Protein AF-A0A6F9ARA0-F1 (afdb_monomer_lite)

Structure (mmCIF, N/CA/C/O backbone):
data_AF-A0A6F9ARA0-F1
#
_entry.id   AF-A0A6F9ARA0-F1
#
loop_
_atom_site.group_PDB
_atom_site.id
_atom_site.type_symbol
_atom_site.label_atom_id
_atom_site.label_alt_id
_atom_site.label_comp_id
_atom_site.label_asym_id
_atom_site.label_entity_id
_atom_site.label_seq_id
_atom_site.pdbx_PDB_ins_code
_atom_site.Cartn_x
_atom_site.Cartn_y
_atom_site.Cartn_z
_atom_site.occupancy
_atom_site.B_iso_or_equiv
_atom_site.auth_seq_id
_atom_site.auth_comp_id
_atom_site.auth_asym_id
_atom_site.auth_atom_id
_atom_site.pdbx_PDB_model_num
ATOM 1 N N . MET A 1 1 ? 3.336 1.238 16.441 1.00 44.91 1 MET A N 1
ATOM 2 C CA . MET A 1 1 ? 2.151 2.120 16.428 1.00 44.91 1 MET A CA 1
ATOM 3 C C . MET A 1 1 ? 2.584 3.418 15.780 1.00 44.91 1 MET A C 1
ATOM 5 O O . MET A 1 1 ? 3.523 4.017 16.283 1.00 44.91 1 MET A O 1
ATOM 9 N N . VAL A 1 2 ? 1.999 3.804 14.645 1.00 57.22 2 VAL A N 1
ATOM 10 C CA . VAL A 1 2 ? 2.202 5.164 14.128 1.00 57.22 2 VAL A CA 1
ATOM 11 C C . VAL A 1 2 ? 1.347 6.070 15.007 1.00 57.22 2 VAL A C 1
ATOM 13 O O . VAL A 1 2 ? 0.126 6.049 14.899 1.00 57.22 2 VAL A O 1
ATOM 16 N N . GLY A 1 3 ? 1.976 6.760 15.955 1.00 59.25 3 GLY A N 1
ATOM 17 C CA . GLY A 1 3 ? 1.359 7.871 16.671 1.00 59.25 3 GLY A CA 1
ATOM 18 C C . GLY A 1 3 ? 1.727 9.148 15.932 1.00 59.25 3 GLY A C 1
ATOM 19 O O . GLY A 1 3 ? 2.840 9.632 16.103 1.00 59.25 3 GLY A O 1
ATOM 20 N N . GLY A 1 4 ? 0.836 9.624 15.068 1.00 67.62 4 GLY A N 1
ATOM 21 C CA . GLY A 1 4 ? 0.944 10.924 14.404 1.00 67.62 4 GLY A CA 1
ATOM 22 C C . GLY A 1 4 ? -0.179 11.833 14.884 1.00 67.62 4 GLY A C 1
ATOM 23 O O . GLY A 1 4 ? -1.226 11.332 15.303 1.00 67.62 4 GLY A O 1
ATOM 24 N N . VAL A 1 5 ? 0.039 13.145 14.858 1.00 80.06 5 VAL A N 1
ATOM 25 C CA . VAL A 1 5 ? -1.056 14.099 15.062 1.00 80.06 5 VAL A CA 1
ATOM 26 C C . VAL A 1 5 ? -1.881 14.203 13.782 1.00 80.06 5 VAL A C 1
ATOM 28 O O . VAL A 1 5 ? -1.374 14.011 12.674 1.00 80.06 5 VAL A O 1
ATOM 31 N N . ASP A 1 6 ? -3.173 14.482 13.926 1.00 80.94 6 ASP A N 1
ATOM 32 C CA . ASP A 1 6 ? -4.062 14.648 12.780 1.00 80.94 6 ASP A CA 1
ATOM 33 C C . ASP A 1 6 ? -3.524 15.740 11.842 1.00 80.94 6 ASP A C 1
ATOM 35 O O . ASP A 1 6 ? -3.296 16.879 12.249 1.00 80.94 6 ASP A O 1
ATOM 39 N N . GLY A 1 7 ? -3.333 15.386 10.569 1.00 82.19 7 GLY A N 1
ATOM 40 C CA . GLY A 1 7 ? -2.761 16.273 9.552 1.00 82.19 7 GLY A CA 1
ATOM 41 C C . GLY A 1 7 ? -1.303 15.978 9.197 1.00 82.19 7 GLY A C 1
ATOM 42 O O . GLY A 1 7 ? -0.844 16.461 8.159 1.00 82.19 7 GLY A O 1
ATOM 43 N N . ASP A 1 8 ? -0.606 15.144 9.973 1.00 88.88 8 ASP A N 1
ATOM 44 C CA . ASP A 1 8 ? 0.737 14.688 9.622 1.00 88.88 8 ASP A CA 1
ATOM 45 C C . ASP A 1 8 ? 0.732 13.795 8.379 1.00 88.88 8 ASP A C 1
ATOM 47 O O . ASP A 1 8 ? -0.190 13.016 8.115 1.00 88.88 8 ASP A O 1
ATOM 51 N N . THR A 1 9 ? 1.818 13.881 7.612 1.00 87.62 9 THR A N 1
ATOM 52 C CA . THR A 1 9 ? 2.046 12.976 6.485 1.00 87.62 9 THR A CA 1
ATOM 53 C C . THR A 1 9 ? 2.649 11.673 6.990 1.00 87.62 9 THR A C 1
ATOM 55 O O . THR A 1 9 ? 3.760 11.655 7.516 1.00 87.62 9 THR A O 1
ATOM 58 N N . ALA A 1 10 ? 1.935 10.570 6.780 1.00 87.88 10 ALA A N 1
ATOM 59 C CA . ALA A 1 10 ? 2.467 9.231 6.983 1.00 87.88 10 ALA A CA 1
ATOM 60 C C . ALA A 1 10 ? 3.022 8.672 5.665 1.00 87.88 10 ALA A C 1
ATOM 62 O O . ALA A 1 10 ? 2.337 8.682 4.641 1.00 87.88 10 ALA A O 1
ATOM 63 N N . THR A 1 11 ? 4.241 8.133 5.711 1.00 89.94 11 THR A N 1
ATOM 64 C CA . THR A 1 11 ? 4.880 7.467 4.568 1.00 89.94 11 THR A CA 1
ATOM 65 C C . THR A 1 11 ? 4.884 5.958 4.784 1.00 89.94 11 THR A C 1
ATOM 67 O O . THR A 1 11 ? 5.408 5.474 5.787 1.00 89.94 11 THR A O 1
ATOM 70 N N . LEU A 1 12 ? 4.318 5.213 3.832 1.00 89.25 12 LEU A N 1
ATOM 71 C CA . LEU A 1 12 ? 4.369 3.752 3.791 1.00 89.25 12 LEU A CA 1
ATOM 72 C C . LEU A 1 12 ? 5.329 3.308 2.685 1.00 89.25 12 LEU A C 1
ATOM 74 O O . LEU A 1 12 ? 5.252 3.807 1.563 1.00 89.25 12 LEU A O 1
ATOM 78 N N . SER A 1 13 ? 6.196 2.346 2.996 1.00 89.19 13 SER A N 1
ATOM 79 C CA . SER A 1 13 ? 7.181 1.803 2.056 1.00 89.19 13 SER A CA 1
ATOM 80 C C . SER A 1 13 ? 6.941 0.313 1.834 1.00 89.19 13 SER A C 1
ATOM 82 O O . SER A 1 13 ? 6.645 -0.420 2.776 1.00 89.19 13 SER A O 1
ATOM 84 N N . CYS A 1 14 ? 7.092 -0.139 0.590 1.00 87.44 14 CYS A N 1
ATOM 85 C CA . CYS A 1 14 ? 7.003 -1.545 0.211 1.00 87.44 14 CYS A CA 1
ATOM 86 C C . CYS A 1 14 ? 8.196 -1.907 -0.677 1.00 87.44 14 CYS A C 1
ATOM 88 O O . CYS A 1 14 ? 8.405 -1.280 -1.715 1.00 87.44 14 CYS A O 1
ATOM 90 N N . SER A 1 15 ? 8.942 -2.931 -0.269 1.00 89.38 15 SER A N 1
ATOM 91 C CA . SER A 1 15 ? 9.993 -3.558 -1.069 1.00 89.38 15 SER A CA 1
ATOM 92 C C . SER A 1 15 ? 9.575 -4.991 -1.357 1.00 89.38 15 SER A C 1
ATOM 94 O O . SER A 1 15 ? 9.205 -5.720 -0.437 1.00 89.38 15 SER A O 1
ATOM 96 N N . TYR A 1 16 ? 9.634 -5.400 -2.620 1.00 85.00 16 TYR A N 1
ATOM 97 C CA . TYR A 1 16 ? 9.300 -6.755 -3.046 1.00 85.00 16 TYR A CA 1
ATOM 98 C C . TYR A 1 16 ? 10.402 -7.300 -3.956 1.00 85.00 16 TYR A C 1
ATOM 100 O O . TYR A 1 16 ? 11.117 -6.536 -4.604 1.00 85.00 16 TYR A O 1
ATOM 108 N N . ILE A 1 17 ? 10.535 -8.624 -3.999 1.00 86.50 17 ILE A N 1
ATOM 109 C CA . ILE A 1 17 ? 11.456 -9.332 -4.891 1.00 86.50 17 ILE A CA 1
ATOM 110 C C . ILE A 1 17 ? 10.612 -10.225 -5.796 1.00 86.50 17 ILE A C 1
ATOM 112 O O . ILE A 1 17 ? 9.782 -10.988 -5.306 1.00 86.50 17 ILE A O 1
ATOM 116 N N . GLY A 1 18 ? 10.818 -10.128 -7.107 1.00 84.75 18 GLY A N 1
ATOM 117 C CA . GLY A 1 18 ? 10.109 -10.927 -8.105 1.00 84.75 18 GLY A CA 1
ATOM 118 C C . GLY A 1 18 ? 9.647 -10.099 -9.300 1.00 84.75 18 GLY A C 1
ATOM 119 O O . GLY A 1 18 ? 9.876 -8.894 -9.370 1.00 84.75 18 GLY A O 1
ATOM 120 N N . SER A 1 19 ? 8.986 -10.763 -10.248 1.00 85.88 19 SER A N 1
ATOM 121 C CA . SER A 1 19 ? 8.349 -10.108 -11.391 1.00 85.88 19 SER A CA 1
ATOM 122 C C . SER A 1 19 ? 6.859 -9.963 -11.114 1.00 85.88 19 SER A C 1
ATOM 124 O O . SER A 1 19 ? 6.138 -10.958 -11.101 1.00 85.88 19 SER A O 1
ATOM 126 N N . VAL A 1 20 ? 6.402 -8.732 -10.891 1.00 87.44 20 VAL A N 1
ATOM 127 C CA . VAL A 1 20 ? 4.976 -8.404 -10.768 1.00 87.44 20 VAL A CA 1
ATOM 128 C C . VAL A 1 20 ? 4.623 -7.336 -11.792 1.00 87.44 20 VAL A C 1
ATOM 130 O O . VAL A 1 20 ? 5.410 -6.425 -12.054 1.00 87.44 20 VAL A O 1
ATOM 133 N N . ASP A 1 21 ? 3.427 -7.432 -12.361 1.00 88.94 21 ASP A N 1
ATOM 134 C CA . ASP A 1 21 ? 2.937 -6.420 -13.301 1.00 88.94 21 ASP A CA 1
ATOM 135 C C . ASP A 1 21 ? 2.386 -5.192 -12.579 1.00 88.94 21 ASP A C 1
ATOM 137 O O . ASP A 1 21 ? 2.344 -4.092 -13.139 1.00 88.94 21 ASP A O 1
ATOM 141 N N . ASN A 1 22 ? 1.956 -5.372 -11.328 1.00 90.12 22 ASN A N 1
ATOM 142 C CA . ASN A 1 22 ? 1.426 -4.302 -10.506 1.00 90.12 22 ASN A CA 1
ATOM 143 C C . ASN A 1 22 ? 1.552 -4.556 -8.997 1.00 90.12 22 ASN A C 1
ATOM 145 O O . ASN A 1 22 ? 1.688 -5.689 -8.541 1.00 90.12 22 ASN A O 1
ATOM 149 N N . LEU A 1 23 ? 1.467 -3.464 -8.238 1.00 91.06 23 LEU A N 1
ATOM 150 C CA . LEU A 1 23 ? 1.318 -3.411 -6.791 1.00 91.06 23 LEU A CA 1
ATOM 151 C C . LEU A 1 23 ? 0.032 -2.666 -6.445 1.00 91.06 23 LEU A C 1
ATOM 153 O O . LEU A 1 23 ? -0.293 -1.653 -7.068 1.00 91.06 23 LEU A O 1
ATOM 157 N N . GLN A 1 24 ? -0.676 -3.142 -5.424 1.00 92.81 24 GLN A N 1
ATOM 158 C CA . GLN A 1 24 ? -1.950 -2.572 -4.998 1.00 92.81 24 GLN A CA 1
ATOM 159 C C . GLN A 1 24 ? -1.943 -2.293 -3.496 1.00 92.81 24 GLN A C 1
ATOM 161 O O . GLN A 1 24 ? -1.513 -3.131 -2.704 1.00 92.81 24 GLN A O 1
ATOM 166 N N . TRP A 1 25 ? -2.427 -1.115 -3.112 1.00 92.31 25 TRP A N 1
ATOM 167 C CA . TRP A 1 25 ? -2.554 -0.685 -1.722 1.00 92.31 25 TRP A CA 1
ATOM 168 C C . TRP A 1 25 ? -4.014 -0.661 -1.300 1.00 92.31 25 TRP A C 1
ATOM 170 O O . TRP A 1 25 ? -4.878 -0.205 -2.052 1.00 92.31 25 TRP A O 1
ATOM 180 N N . TYR A 1 26 ? -4.260 -1.097 -0.068 1.00 93.19 26 TYR A N 1
ATOM 181 C CA . TYR A 1 26 ? -5.577 -1.123 0.555 1.00 93.19 26 TYR A CA 1
ATOM 182 C C . TYR A 1 26 ? -5.497 -0.564 1.977 1.00 93.19 26 TYR A C 1
ATOM 184 O O . TYR A 1 26 ? -4.471 -0.718 2.641 1.00 93.19 26 TYR A O 1
ATOM 192 N N . HIS A 1 27 ? -6.583 0.033 2.465 1.00 90.94 27 HIS A N 1
ATOM 193 C CA . HIS A 1 27 ? -6.782 0.276 3.896 1.00 90.94 27 HIS A CA 1
ATOM 194 C C . HIS A 1 27 ? -7.909 -0.595 4.435 1.00 90.94 27 HIS A C 1
ATOM 196 O O . HIS A 1 27 ? -8.775 -1.063 3.697 1.00 90.94 27 HIS A O 1
ATOM 202 N N . GLN A 1 28 ? -7.888 -0.823 5.744 1.00 94.19 28 GLN A N 1
ATOM 203 C CA . GLN A 1 28 ? -8.902 -1.613 6.417 1.00 94.19 28 GLN A CA 1
ATOM 204 C C . GLN A 1 28 ? -9.070 -1.123 7.853 1.00 94.19 28 GLN A C 1
ATOM 206 O O . GLN A 1 28 ? -8.121 -1.127 8.637 1.00 94.19 28 GLN A O 1
ATOM 211 N N . TYR A 1 29 ? -10.293 -0.738 8.214 1.00 93.38 29 TYR A N 1
ATOM 212 C CA . TYR A 1 29 ? -10.664 -0.576 9.618 1.00 93.38 29 TYR A CA 1
ATOM 213 C C . TYR A 1 29 ? -10.860 -1.946 10.282 1.00 93.38 29 TYR A C 1
ATOM 215 O O . TYR A 1 29 ? -11.256 -2.900 9.603 1.00 93.38 29 TYR A O 1
ATOM 223 N N . PRO A 1 30 ? -10.653 -2.074 11.606 1.00 96.75 30 PRO A N 1
ATOM 224 C CA . PRO A 1 30 ? -10.881 -3.332 12.309 1.00 96.75 30 PRO A CA 1
ATOM 225 C C . PRO A 1 30 ? -12.254 -3.938 11.979 1.00 96.75 30 PRO A C 1
ATOM 227 O O . PRO A 1 30 ? -13.281 -3.273 12.112 1.00 96.75 30 PRO A O 1
ATOM 230 N N . ARG A 1 31 ? -12.266 -5.211 11.561 1.00 95.62 31 ARG A N 1
ATOM 231 C C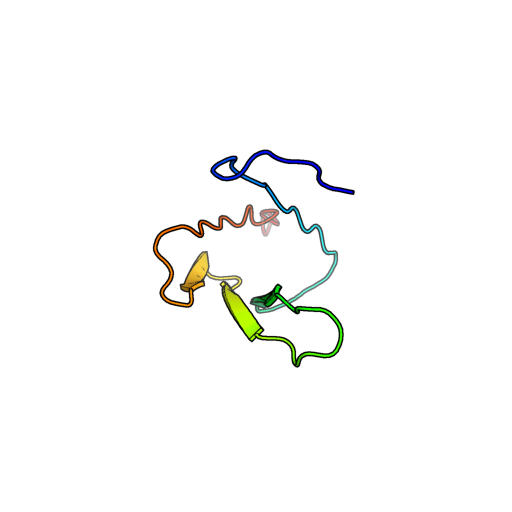A . ARG A 1 31 ? -13.464 -5.980 11.154 1.00 95.62 31 ARG A CA 1
ATOM 232 C C . ARG A 1 31 ? -14.202 -5.470 9.902 1.00 95.62 31 ARG A C 1
ATOM 234 O O . ARG A 1 31 ? -15.310 -5.923 9.638 1.00 95.62 31 ARG A O 1
ATOM 241 N N . SER A 1 32 ? -13.611 -4.564 9.128 1.00 96.88 32 SER A N 1
ATOM 242 C CA . SER A 1 32 ? -14.154 -4.116 7.835 1.00 96.88 32 SER A CA 1
ATOM 243 C C . SER A 1 32 ? -13.534 -4.891 6.671 1.00 96.88 32 SER A C 1
ATOM 245 O O . SER A 1 32 ? -12.540 -5.594 6.847 1.00 96.88 32 SER A O 1
ATOM 247 N N . LYS A 1 33 ? -14.095 -4.774 5.464 1.00 96.25 33 LYS A N 1
ATOM 248 C CA . LYS A 1 33 ? -13.450 -5.296 4.247 1.00 96.25 33 LYS A CA 1
ATOM 249 C C . LYS A 1 33 ? -12.274 -4.396 3.823 1.00 96.25 33 LYS A C 1
ATOM 251 O O . LYS A 1 33 ? -12.299 -3.212 4.149 1.00 96.25 33 LYS A O 1
ATOM 256 N N . PRO A 1 34 ? -11.273 -4.917 3.093 1.00 96.25 34 PRO A N 1
ATOM 257 C CA . PRO A 1 34 ? -10.252 -4.082 2.471 1.00 96.25 34 PRO A CA 1
ATOM 258 C C . PRO A 1 34 ? -10.861 -3.118 1.451 1.00 96.25 34 PRO A C 1
ATOM 260 O O . PRO A 1 34 ? -11.692 -3.506 0.625 1.00 96.25 34 PRO A O 1
ATOM 263 N N . GLU A 1 35 ? -10.415 -1.871 1.493 1.00 94.62 35 GLU A N 1
ATOM 264 C CA . GLU A 1 35 ? -10.814 -0.806 0.580 1.00 94.62 35 GLU A CA 1
ATOM 265 C C . GLU A 1 35 ? -9.609 -0.378 -0.254 1.00 94.62 35 GLU A C 1
ATOM 267 O O . GLU A 1 35 ? -8.529 -0.114 0.275 1.00 94.62 35 GLU A O 1
ATOM 272 N N . PHE A 1 36 ? -9.777 -0.385 -1.577 1.00 93.25 36 PHE A N 1
ATOM 273 C CA . PHE A 1 36 ? -8.713 -0.076 -2.529 1.00 93.25 36 PHE A CA 1
ATOM 274 C C . PHE 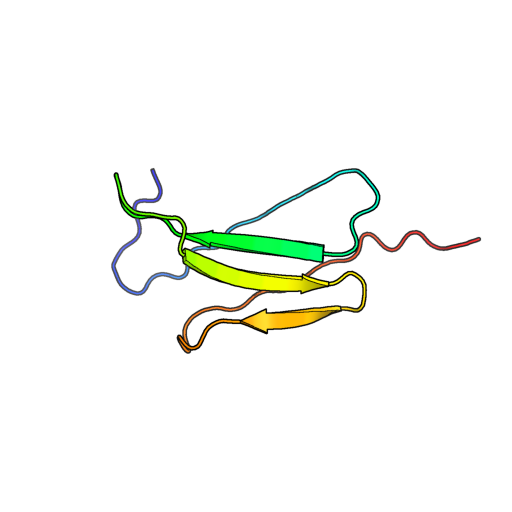A 1 36 ? -8.271 1.387 -2.406 1.00 93.25 36 PHE A C 1
ATOM 276 O O . PHE A 1 36 ? -9.103 2.281 -2.264 1.00 93.25 36 PHE A O 1
ATOM 283 N N . LEU A 1 37 ? -6.965 1.634 -2.498 1.00 92.25 37 LEU A N 1
ATOM 284 C CA . LEU A 1 37 ? -6.375 2.973 -2.476 1.00 92.25 37 LEU A CA 1
ATOM 285 C C . LEU A 1 37 ? -5.643 3.298 -3.772 1.00 92.25 37 LEU A C 1
ATOM 287 O O . LEU A 1 37 ? -5.901 4.335 -4.382 1.00 92.25 37 LEU A O 1
ATOM 291 N N . ILE A 1 38 ? -4.683 2.453 -4.155 1.00 93.00 38 ILE A N 1
ATOM 292 C CA . ILE A 1 38 ? -3.720 2.755 -5.219 1.00 93.00 38 ILE A CA 1
ATOM 293 C C . ILE A 1 38 ? -3.389 1.485 -5.994 1.00 93.00 38 ILE A C 1
ATOM 295 O O . ILE A 1 38 ? -3.142 0.445 -5.389 1.00 93.00 38 ILE A O 1
ATOM 299 N N . LEU A 1 39 ? -3.303 1.603 -7.316 1.00 91.69 39 LEU A N 1
ATOM 300 C CA . LEU A 1 39 ? -2.680 0.649 -8.227 1.00 91.69 39 LEU A CA 1
ATOM 301 C C . LEU A 1 39 ? -1.439 1.309 -8.830 1.00 91.69 39 LEU A C 1
ATOM 303 O O . LEU A 1 39 ? -1.515 2.409 -9.378 1.00 91.69 39 LEU A O 1
ATOM 307 N N . LEU A 1 40 ? -0.313 0.615 -8.743 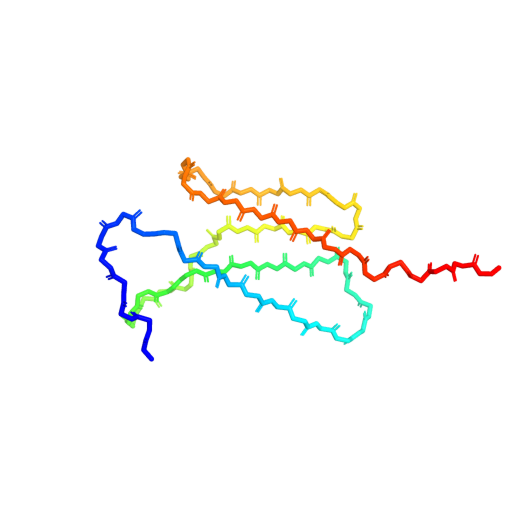1.00 90.94 40 LEU A N 1
ATOM 308 C CA . LEU A 1 40 ? 0.962 0.979 -9.344 1.00 90.94 40 LEU A CA 1
ATOM 309 C C . LEU A 1 40 ? 1.330 -0.115 -10.330 1.00 90.94 40 LEU A C 1
ATOM 311 O O . LEU A 1 40 ? 1.449 -1.270 -9.938 1.00 90.94 40 LEU A O 1
ATOM 315 N N . THR A 1 41 ? 1.511 0.220 -11.597 1.00 88.75 41 THR A N 1
ATOM 316 C CA . THR A 1 41 ? 1.919 -0.760 -12.611 1.00 88.75 41 THR A CA 1
ATOM 317 C C . THR A 1 41 ? 3.410 -0.663 -12.894 1.00 88.75 41 THR A C 1
ATOM 319 O O . THR A 1 41 ? 4.038 0.378 -12.686 1.00 88.75 41 THR A O 1
ATOM 322 N N . LYS A 1 42 ? 3.974 -1.732 -13.450 1.00 84.06 42 LYS A N 1
ATOM 323 C CA . LYS A 1 42 ? 5.360 -1.773 -13.922 1.00 84.06 42 LYS A CA 1
ATOM 324 C C . LYS A 1 42 ? 5.693 -0.672 -14.942 1.00 84.06 42 LYS A C 1
ATOM 326 O O . LYS A 1 42 ? 6.836 -0.236 -14.996 1.00 84.06 42 LYS A O 1
ATOM 331 N N . SER A 1 43 ? 4.718 -0.191 -15.720 1.00 85.62 43 SER A N 1
ATOM 332 C CA . SER A 1 43 ? 4.905 0.912 -16.679 1.00 85.62 43 SER A CA 1
ATOM 333 C C . SER A 1 43 ? 4.911 2.304 -16.034 1.00 85.62 43 SER A C 1
ATOM 335 O O . SER A 1 43 ? 5.028 3.302 -16.741 1.00 85.62 43 SER A O 1
ATOM 337 N N . GLY A 1 44 ? 4.765 2.395 -14.708 1.00 83.81 44 GLY A N 1
ATOM 338 C CA . GLY A 1 44 ? 4.678 3.661 -13.981 1.00 83.81 44 GLY A CA 1
ATOM 339 C C . GLY A 1 44 ? 3.280 4.283 -13.982 1.00 83.81 44 GLY A C 1
ATOM 340 O O . GLY A 1 44 ? 3.103 5.374 -13.444 1.00 83.81 44 GLY A O 1
ATOM 341 N N . TYR A 1 45 ? 2.267 3.609 -14.544 1.00 87.12 45 TYR A N 1
ATOM 342 C CA . TYR A 1 45 ? 0.885 4.071 -14.419 1.00 87.12 45 TYR A CA 1
ATOM 343 C C . TYR A 1 45 ? 0.408 3.948 -12.968 1.00 87.12 45 TYR A C 1
ATOM 345 O O . TYR A 1 45 ? 0.552 2.888 -12.348 1.00 87.12 45 TYR A O 1
ATOM 353 N N . VAL A 1 46 ? -0.175 5.041 -12.462 1.00 89.00 46 VAL A N 1
ATOM 354 C CA . VAL A 1 46 ? -0.711 5.167 -11.105 1.00 89.00 46 VAL A CA 1
ATOM 355 C C . VAL A 1 46 ? -2.199 5.487 -11.177 1.00 89.00 46 VAL A C 1
ATOM 357 O O . VAL A 1 46 ? -2.585 6.576 -11.603 1.00 89.00 46 VAL A O 1
ATOM 360 N N . GLN A 1 47 ? -3.033 4.569 -10.699 1.00 91.19 47 GLN A N 1
ATOM 361 C CA . GLN A 1 47 ? -4.452 4.822 -10.454 1.00 91.19 47 GLN A CA 1
ATOM 362 C C . GLN A 1 47 ? -4.670 4.962 -8.955 1.00 91.19 47 GLN A C 1
ATOM 364 O O . GLN A 1 47 ? -4.159 4.166 -8.172 1.00 91.19 47 GLN A O 1
ATOM 369 N N . LYS A 1 48 ? -5.440 5.970 -8.551 1.00 88.94 48 LYS A N 1
ATOM 370 C CA . LYS A 1 48 ? -5.791 6.208 -7.151 1.00 88.94 48 LYS A CA 1
ATOM 371 C C . LYS A 1 48 ? -7.297 6.311 -7.013 1.00 88.94 48 LYS A C 1
ATOM 373 O O . LYS A 1 48 ? -7.972 6.754 -7.945 1.00 88.94 48 LYS A O 1
ATOM 378 N N . THR A 1 49 ? -7.817 5.949 -5.850 1.00 83.81 49 THR A N 1
ATOM 379 C CA . THR A 1 49 ? -9.154 6.390 -5.458 1.00 83.81 49 THR A CA 1
ATOM 380 C C . THR A 1 49 ? -9.149 7.898 -5.219 1.00 83.81 49 THR A C 1
ATOM 382 O O . THR A 1 49 ? -8.101 8.502 -4.987 1.00 83.81 49 THR A O 1
ATOM 385 N N . VAL A 1 50 ? -10.318 8.534 -5.321 1.00 70.25 50 VAL A N 1
ATOM 386 C CA . VAL A 1 50 ? -10.464 9.976 -5.079 1.00 70.25 50 VAL A CA 1
ATOM 387 C C . VAL A 1 50 ? -10.610 10.220 -3.573 1.00 70.25 50 VAL A C 1
ATOM 389 O O . VAL A 1 50 ? -11.716 10.356 -3.057 1.00 70.25 50 VAL A O 1
ATOM 392 N N . PRO A 1 51 ? -9.484 10.231 -2.848 1.00 65.12 51 PRO A N 1
ATOM 393 C CA . PRO A 1 51 ? -9.206 11.336 -1.936 1.00 65.12 51 PRO A CA 1
ATOM 394 C C . PRO A 1 51 ? -7.951 12.106 -2.371 1.00 65.12 51 PRO A C 1
ATOM 396 O O . PRO A 1 51 ? -6.907 11.527 -2.664 1.00 65.12 51 PRO A O 1
ATOM 399 N N . SER A 1 52 ? -8.009 13.438 -2.331 1.00 68.69 52 SER A N 1
ATOM 400 C CA . SER A 1 52 ? -6.924 14.344 -2.752 1.00 68.69 52 SER A CA 1
ATOM 401 C C . SER A 1 52 ? -5.625 14.247 -1.934 1.00 68.69 52 SER A C 1
ATOM 403 O O . SER A 1 52 ? -4.632 14.871 -2.295 1.00 68.69 52 SER A O 1
ATOM 405 N N . ARG A 1 53 ? -5.608 13.479 -0.837 1.00 83.88 53 ARG A N 1
ATOM 406 C CA . ARG A 1 53 ? -4.518 13.463 0.157 1.00 83.88 53 ARG A CA 1
ATOM 407 C C . ARG A 1 53 ? -3.513 12.317 -0.006 1.00 83.88 53 ARG A C 1
ATOM 409 O O . ARG A 1 53 ? -2.616 12.198 0.819 1.00 83.88 53 ARG A O 1
ATOM 416 N N . ILE A 1 54 ? -3.644 11.477 -1.036 1.00 86.88 54 ILE A N 1
ATOM 417 C CA . ILE A 1 54 ? -2.781 10.302 -1.233 1.00 86.88 54 ILE A CA 1
ATOM 418 C C . ILE A 1 54 ? -1.834 10.497 -2.427 1.00 86.88 54 ILE A C 1
ATOM 420 O O . ILE A 1 54 ? -2.243 10.716 -3.575 1.00 86.88 54 ILE A O 1
ATOM 424 N N . SER A 1 55 ? -0.533 10.351 -2.176 1.00 86.12 55 SER A N 1
ATOM 425 C CA . SER A 1 55 ? 0.518 10.310 -3.193 1.00 86.12 55 SER A CA 1
ATOM 426 C C . SER A 1 55 ? 1.217 8.950 -3.199 1.00 86.12 55 SER A C 1
ATOM 428 O O . SER A 1 55 ? 1.255 8.247 -2.196 1.00 86.12 55 SER A O 1
ATOM 430 N N . ALA A 1 56 ? 1.711 8.548 -4.369 1.00 85.62 56 ALA A N 1
ATOM 431 C CA . ALA A 1 56 ? 2.487 7.328 -4.518 1.00 85.62 56 ALA A CA 1
ATOM 432 C C . ALA A 1 56 ? 3.503 7.513 -5.631 1.00 85.62 56 ALA A C 1
ATOM 434 O O . ALA A 1 56 ? 3.236 8.202 -6.619 1.00 85.62 56 ALA A O 1
ATOM 435 N N . GLN A 1 57 ? 4.657 6.896 -5.433 1.00 79.94 57 GLN A N 1
ATOM 436 C CA . GLN A 1 57 ? 5.766 6.874 -6.366 1.00 79.94 57 GLN A CA 1
ATOM 437 C C . GLN A 1 57 ? 6.367 5.474 -6.323 1.00 79.94 57 GLN A C 1
ATOM 439 O O . GLN A 1 57 ? 6.460 4.864 -5.258 1.00 79.94 57 GLN A O 1
ATOM 444 N N . THR A 1 58 ? 6.771 4.968 -7.479 1.00 76.19 58 THR A N 1
ATOM 445 C CA . THR A 1 58 ? 7.539 3.729 -7.586 1.00 76.19 58 THR A CA 1
ATOM 446 C C . THR A 1 58 ? 8.934 4.069 -8.059 1.00 76.19 58 THR A C 1
ATOM 448 O O . THR A 1 58 ? 9.096 4.595 -9.158 1.00 76.19 58 THR A O 1
ATOM 451 N N . ALA A 1 59 ? 9.943 3.713 -7.273 1.00 69.06 59 ALA A N 1
ATOM 452 C CA . ALA A 1 59 ? 11.266 3.505 -7.826 1.00 69.06 59 ALA A CA 1
ATOM 453 C C . ALA A 1 59 ? 11.256 2.103 -8.439 1.00 69.06 59 ALA A C 1
ATOM 455 O O . ALA A 1 59 ? 11.236 1.107 -7.715 1.00 69.06 59 ALA A O 1
ATOM 456 N N . LEU A 1 60 ? 11.206 2.008 -9.770 1.00 66.06 60 LEU A N 1
ATOM 457 C CA . LEU A 1 60 ? 11.626 0.765 -10.403 1.00 66.06 60 LEU A CA 1
ATOM 458 C C . LEU A 1 60 ? 13.079 0.556 -9.967 1.00 66.06 60 LEU A C 1
ATOM 460 O O . LEU A 1 60 ? 13.906 1.445 -10.165 1.00 66.06 60 LEU A O 1
ATOM 464 N N . HIS A 1 61 ? 13.397 -0.593 -9.369 1.00 52.38 61 HIS A N 1
ATOM 465 C CA . HIS A 1 61 ? 14.761 -1.085 -9.493 1.00 52.38 61 HIS A CA 1
ATOM 466 C C . HIS A 1 61 ? 14.927 -1.330 -10.990 1.00 52.38 61 HIS A C 1
ATOM 468 O O . HIS A 1 61 ? 14.393 -2.301 -11.528 1.00 52.38 61 HIS A O 1
ATOM 474 N N . SER A 1 62 ? 15.533 -0.369 -11.681 1.00 48.16 62 SER A N 1
ATOM 475 C CA . SER A 1 62 ? 15.970 -0.526 -13.054 1.00 48.16 62 SER A CA 1
ATOM 476 C C . SER A 1 62 ? 16.888 -1.738 -13.077 1.00 48.16 62 SER A C 1
ATOM 478 O O . SER A 1 62 ? 18.036 -1.662 -12.651 1.00 48.16 62 SER A O 1
ATOM 480 N N . TYR A 1 63 ? 16.376 -2.877 -13.531 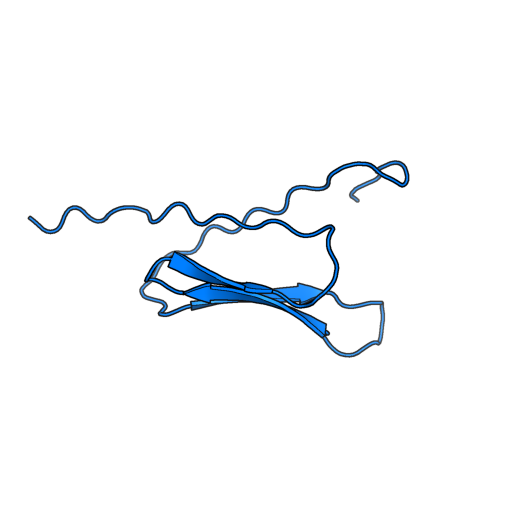1.00 44.84 63 TYR A N 1
ATOM 481 C CA . TYR A 1 63 ? 17.241 -3.837 -14.187 1.00 44.84 63 TYR A CA 1
ATOM 482 C C . TYR A 1 63 ? 17.671 -3.138 -15.471 1.00 44.84 63 TYR A C 1
ATOM 484 O O . TYR A 1 63 ? 16.873 -2.970 -16.394 1.00 44.84 63 TYR A O 1
ATOM 492 N N . GLU A 1 64 ? 18.907 -2.643 -15.490 1.00 35.62 64 GLU A N 1
ATOM 493 C CA . GLU A 1 64 ? 19.605 -2.425 -16.747 1.00 35.62 64 GLU A CA 1
ATOM 494 C C . GLU A 1 64 ? 19.534 -3.759 -17.498 1.00 35.62 64 GLU A C 1
ATOM 496 O O . GLU A 1 64 ? 20.061 -4.775 -17.043 1.00 35.62 64 GLU A O 1
ATOM 501 N N . VAL A 1 65 ? 18.766 -3.794 -18.586 1.00 34.91 65 VAL A N 1
ATOM 502 C CA . VAL A 1 65 ? 18.843 -4.901 -19.533 1.00 34.91 65 VAL A CA 1
ATOM 503 C C . VAL A 1 65 ? 20.134 -4.658 -20.298 1.00 34.91 65 VAL A C 1
ATOM 5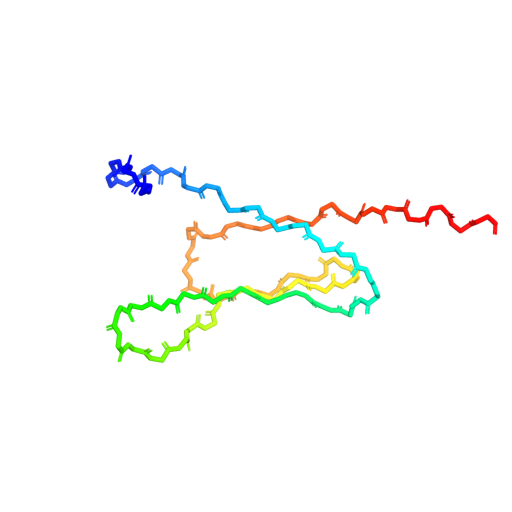05 O O . VAL A 1 65 ? 20.249 -3.650 -20.995 1.00 34.91 65 VAL A O 1
ATOM 508 N N . GLN A 1 66 ? 21.108 -5.529 -20.059 1.00 32.06 66 GLN A N 1
ATOM 509 C CA . GLN A 1 66 ? 22.366 -5.581 -20.791 1.00 32.06 6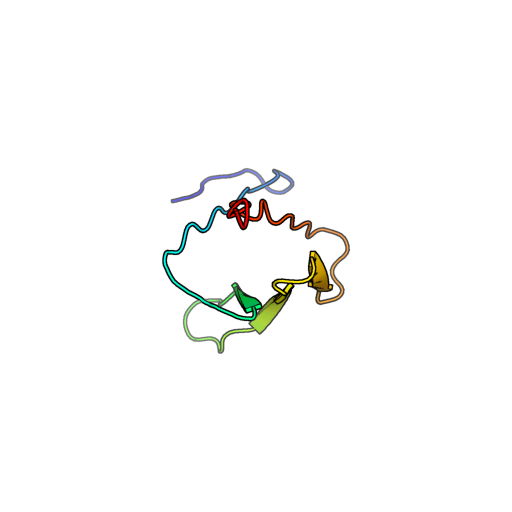6 GLN A CA 1
ATOM 510 C C . GLN A 1 66 ? 22.130 -5.849 -22.280 1.00 32.06 66 GLN A C 1
ATOM 512 O O . GLN A 1 66 ? 21.200 -6.629 -22.596 1.00 32.06 66 GLN A O 1
#

Sequence (66 aa):
MVGGVDGDTATLSCSYIGSVDNLQWYHQYPRSKPEFLILLTKSGYVQKTVPSRISAQTALHSYEVQ

pLDDT: mean 80.97, std 16.22, range [32.06, 96.88]

Foldseek 3Di:
DPDDDPPDDDDDDDDDDDDDQWDWDWDDDVPGDTDTAWIAGPVRDIDGDDDPRDDDGDDPPDPPPD

Radius of gyration: 14.43 Å; chains: 1; bounding box: 36×27×38 Å

Secondary structure (DSSP, 8-state):
-----TTPPP-------S--SEEEEEE--TTSPPEEEEEEETTS-EEE-S-TT-------------